Protein AF-I3E1L3-F1 (afdb_monomer_lite)

Structure (mmCIF, N/CA/C/O backbone):
data_AF-I3E1L3-F1
#
_entry.id   AF-I3E1L3-F1
#
loop_
_atom_site.group_PDB
_atom_site.id
_atom_site.type_symbol
_atom_site.label_atom_id
_atom_site.label_alt_id
_atom_site.label_comp_id
_atom_site.label_asym_id
_atom_site.label_entity_id
_atom_site.label_seq_id
_atom_site.pdbx_PDB_ins_code
_atom_site.Cartn_x
_atom_site.Cartn_y
_atom_site.Cartn_z
_atom_site.occupancy
_atom_site.B_iso_or_equiv
_atom_site.auth_seq_id
_atom_site.auth_comp_id
_atom_site.auth_asym_id
_atom_site.auth_atom_id
_atom_site.pdbx_PDB_model_num
ATOM 1 N N . MET A 1 1 ? -6.113 -7.782 14.029 1.00 62.53 1 MET A N 1
ATOM 2 C CA . MET A 1 1 ? -5.824 -7.284 12.668 1.00 62.53 1 MET A CA 1
ATOM 3 C C . MET A 1 1 ? -5.825 -8.498 11.772 1.00 62.53 1 MET A C 1
ATOM 5 O O . MET A 1 1 ? -4.903 -9.299 11.870 1.00 62.53 1 MET A O 1
ATOM 9 N N . ASP A 1 2 ? -6.876 -8.650 10.977 1.00 70.50 2 ASP A N 1
ATOM 10 C CA . ASP A 1 2 ? -7.052 -9.808 10.110 1.00 70.50 2 ASP A CA 1
ATOM 11 C C . ASP A 1 2 ? -6.865 -9.379 8.660 1.00 70.50 2 ASP A C 1
ATOM 13 O O . ASP A 1 2 ? -7.418 -8.378 8.204 1.00 70.50 2 ASP A O 1
ATOM 17 N N . VAL A 1 3 ? -6.020 -10.117 7.946 1.00 66.00 3 VAL A N 1
ATOM 18 C CA . VAL A 1 3 ? -5.737 -9.8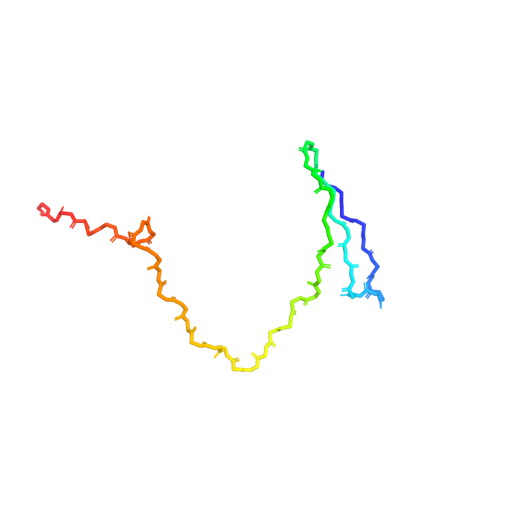84 6.532 1.00 66.00 3 VAL A CA 1
ATOM 19 C C . VAL A 1 3 ? -6.194 -11.117 5.775 1.00 66.00 3 VAL A C 1
ATOM 21 O O . VAL A 1 3 ? -5.519 -12.146 5.774 1.00 66.00 3 VAL A O 1
ATOM 24 N N . VAL A 1 4 ? -7.358 -11.020 5.142 1.00 70.88 4 VAL A N 1
ATOM 25 C CA . VAL A 1 4 ? -7.875 -12.066 4.258 1.00 70.88 4 VAL A CA 1
ATOM 26 C C . VAL A 1 4 ? -7.391 -11.762 2.847 1.00 70.88 4 VAL A C 1
ATOM 28 O O . VAL A 1 4 ? -7.771 -10.741 2.282 1.00 70.88 4 VAL A O 1
ATOM 31 N N . TYR A 1 5 ? -6.553 -12.628 2.277 1.00 69.06 5 TYR A N 1
ATOM 32 C CA . TYR A 1 5 ? -6.043 -12.447 0.920 1.00 69.06 5 TYR A CA 1
ATOM 33 C C . TYR A 1 5 ? -6.085 -13.739 0.104 1.00 69.06 5 TYR A C 1
ATOM 35 O O . TYR A 1 5 ? -5.877 -14.831 0.631 1.00 69.06 5 TYR A O 1
ATOM 43 N N . ASP A 1 6 ? -6.333 -13.590 -1.195 1.00 74.69 6 ASP A N 1
ATOM 44 C CA . ASP A 1 6 ? -6.217 -14.649 -2.193 1.00 74.69 6 ASP A CA 1
ATOM 45 C C . ASP A 1 6 ? -4.884 -14.482 -2.940 1.00 74.69 6 ASP A C 1
ATOM 47 O O . ASP A 1 6 ? -4.597 -13.427 -3.505 1.00 74.69 6 ASP A O 1
ATOM 51 N N . TYR A 1 7 ? -4.047 -15.520 -2.951 1.00 74.12 7 TYR A N 1
ATOM 52 C CA . TYR A 1 7 ? -2.775 -15.501 -3.680 1.00 74.12 7 TYR A CA 1
ATOM 53 C C . TYR A 1 7 ? -2.971 -15.434 -5.202 1.00 74.12 7 TYR A C 1
ATOM 55 O O . TYR A 1 7 ? -2.071 -14.972 -5.909 1.00 74.12 7 TYR A O 1
ATOM 63 N N . ALA A 1 8 ? -4.114 -15.903 -5.713 1.00 77.19 8 ALA A N 1
ATOM 64 C CA . ALA A 1 8 ? -4.447 -15.862 -7.132 1.00 77.19 8 ALA A CA 1
ATOM 65 C C . ALA A 1 8 ? -4.959 -14.479 -7.575 1.00 77.19 8 ALA A C 1
ATOM 67 O O . ALA A 1 8 ? -4.825 -14.138 -8.755 1.00 77.19 8 ALA A O 1
ATOM 68 N N . ASP A 1 9 ? -5.478 -13.663 -6.648 1.00 75.50 9 ASP A N 1
ATOM 69 C CA . ASP A 1 9 ? -5.965 -12.309 -6.921 1.00 75.50 9 ASP A CA 1
ATOM 70 C C . ASP A 1 9 ? -5.283 -11.248 -6.045 1.00 75.50 9 ASP A C 1
ATOM 72 O O . ASP A 1 9 ? -5.713 -10.900 -4.949 1.00 75.50 9 ASP A O 1
ATOM 76 N N . LEU A 1 10 ? -4.212 -10.670 -6.592 1.00 72.88 10 LEU A N 1
ATOM 77 C CA . LEU A 1 10 ? -3.457 -9.580 -5.969 1.00 72.88 10 LEU A CA 1
ATOM 78 C C . LEU A 1 10 ? -3.986 -8.183 -6.349 1.00 72.88 10 LEU A C 1
ATOM 80 O O . LEU A 1 10 ? -3.253 -7.202 -6.184 1.00 72.88 10 LEU A O 1
ATOM 84 N N . LYS A 1 11 ? -5.179 -8.056 -6.949 1.00 76.12 11 LYS A N 1
ATOM 85 C CA . LYS A 1 11 ? -5.666 -6.758 -7.453 1.00 76.12 11 LYS A CA 1
ATOM 86 C C . LYS A 1 11 ? -6.159 -5.840 -6.337 1.00 76.12 11 LYS A C 1
ATOM 88 O O . LYS A 1 11 ? -5.792 -4.661 -6.336 1.00 76.12 11 LYS A O 1
ATOM 93 N N . GLU A 1 12 ? -6.957 -6.363 -5.409 1.00 71.31 12 GLU A N 1
ATOM 94 C CA . GLU A 1 12 ? -7.552 -5.604 -4.303 1.00 71.31 12 GLU A CA 1
ATOM 95 C C . GLU A 1 12 ? -7.507 -6.406 -2.994 1.00 71.31 12 GLU A C 1
ATOM 97 O O . GLU A 1 12 ? -7.815 -7.593 -2.978 1.00 71.31 12 GLU A O 1
ATOM 102 N N . LEU A 1 13 ? -7.149 -5.739 -1.893 1.00 80.31 13 LEU A N 1
ATOM 103 C CA . LEU A 1 13 ? -7.169 -6.295 -0.536 1.00 80.31 13 LEU A CA 1
ATOM 104 C C . LEU A 1 13 ? -8.013 -5.390 0.367 1.00 80.31 13 LEU A C 1
ATOM 106 O O . LEU A 1 13 ? -7.879 -4.167 0.305 1.00 80.31 13 LEU A O 1
ATOM 110 N N . THR A 1 14 ? -8.856 -5.976 1.214 1.00 82.81 14 THR A N 1
ATOM 111 C CA . THR A 1 14 ? -9.606 -5.223 2.231 1.00 82.81 14 THR A CA 1
ATOM 112 C C . THR A 1 14 ? -8.881 -5.336 3.564 1.00 82.81 14 THR A C 1
ATOM 114 O O . THR A 1 14 ? -8.573 -6.442 4.000 1.00 82.81 14 THR A O 1
ATOM 117 N N . ILE A 1 15 ? -8.580 -4.194 4.184 1.00 82.00 15 ILE A N 1
ATOM 118 C CA . ILE A 1 15 ? -7.916 -4.136 5.489 1.00 82.00 15 ILE A CA 1
ATOM 119 C C . ILE A 1 15 ? -8.938 -3.702 6.535 1.00 82.00 15 ILE A C 1
ATOM 121 O O . ILE A 1 15 ? -9.555 -2.642 6.401 1.00 82.00 15 ILE A O 1
ATOM 125 N N . GLU A 1 16 ? -9.083 -4.521 7.574 1.00 84.12 16 GLU A N 1
ATOM 126 C CA . GLU A 1 16 ? -9.944 -4.267 8.724 1.00 84.12 16 GLU A CA 1
ATOM 127 C C . GLU A 1 16 ? -9.086 -4.076 9.978 1.00 84.12 16 GLU A C 1
ATOM 129 O O . GLU A 1 16 ? -8.202 -4.878 10.299 1.00 84.12 16 GLU A O 1
ATOM 134 N N . TYR A 1 17 ? -9.330 -2.973 10.677 1.00 82.25 17 TYR A N 1
ATOM 135 C CA . TYR A 1 17 ? -8.636 -2.620 11.905 1.00 82.25 17 TYR A CA 1
ATOM 136 C C . TYR A 1 17 ? -9.651 -2.009 12.870 1.00 82.25 17 TYR A C 1
ATOM 138 O O . TYR A 1 17 ? -10.481 -1.197 12.462 1.00 82.25 17 TYR A O 1
ATOM 146 N N . GLU A 1 18 ? -9.626 -2.450 14.127 1.00 82.44 18 GLU A N 1
ATOM 147 C CA . GLU A 1 18 ? -10.600 -2.027 15.136 1.00 82.44 18 GLU A CA 1
ATOM 148 C C . GLU A 1 18 ? -10.593 -0.505 15.283 1.00 82.44 18 GLU A C 1
ATOM 150 O O . GLU A 1 18 ? -9.538 0.116 15.247 1.00 82.44 18 GLU A O 1
ATOM 155 N N . GLU A 1 19 ? -11.783 0.086 15.415 1.00 86.44 19 GLU A N 1
ATOM 156 C CA . GLU A 1 19 ? -12.002 1.541 15.503 1.00 86.44 19 GLU A CA 1
ATOM 157 C C . GLU A 1 19 ? -11.662 2.353 14.234 1.00 86.44 19 GLU A C 1
ATOM 159 O O . GLU A 1 19 ? -11.757 3.581 14.246 1.00 86.44 19 GLU A O 1
ATOM 164 N N . HIS A 1 20 ? -11.344 1.704 13.107 1.00 81.75 20 HIS A N 1
ATOM 165 C CA . HIS A 1 20 ? -11.055 2.374 11.837 1.00 81.75 20 HIS A CA 1
ATOM 166 C C . HIS A 1 20 ? -11.940 1.872 10.690 1.00 81.75 20 HIS A C 1
ATOM 168 O O . HIS A 1 20 ? -12.275 0.694 10.585 1.00 81.75 20 HIS A O 1
ATOM 174 N N . THR A 1 21 ? -12.305 2.781 9.782 1.00 86.50 21 THR A N 1
ATOM 175 C CA . THR A 1 21 ? -13.041 2.425 8.564 1.00 86.50 21 THR A CA 1
ATOM 176 C C . THR A 1 21 ? -12.200 1.492 7.701 1.00 86.50 21 THR 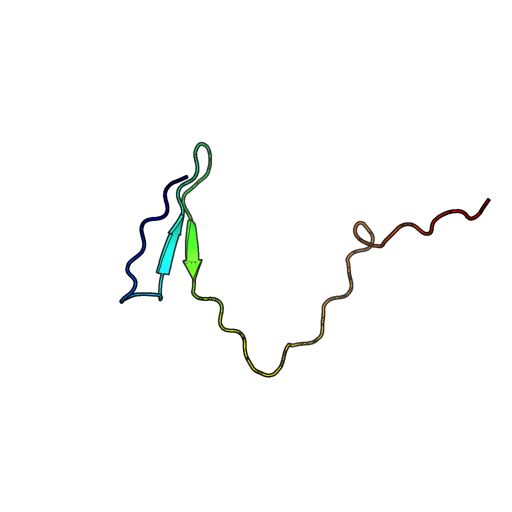A C 1
ATOM 178 O O . THR A 1 21 ? -11.034 1.785 7.421 1.00 86.50 21 THR A O 1
ATOM 181 N N . SER A 1 22 ? -12.804 0.396 7.238 1.00 85.94 22 SER A N 1
ATOM 182 C CA . SER A 1 22 ? -12.150 -0.504 6.296 1.00 85.94 22 SER A CA 1
ATOM 183 C C . SER A 1 22 ? -11.762 0.239 5.020 1.00 85.94 22 SER A C 1
ATOM 185 O O . SER A 1 22 ? -12.473 1.125 4.534 1.00 85.94 22 SER A O 1
ATOM 187 N N . PHE A 1 23 ? -10.602 -0.105 4.469 1.00 83.50 23 PHE A N 1
ATOM 188 C CA . PHE A 1 23 ? -10.108 0.531 3.255 1.00 83.50 23 PHE A CA 1
ATOM 189 C C . PHE A 1 23 ? -9.561 -0.495 2.271 1.00 83.50 23 PHE A C 1
ATOM 191 O O . PHE A 1 23 ? -9.045 -1.552 2.642 1.00 83.50 23 PHE A O 1
ATOM 198 N N . LYS A 1 24 ? -9.699 -0.162 0.98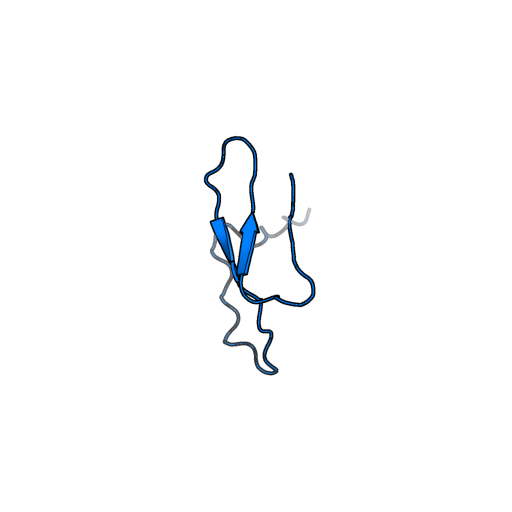4 1.00 83.88 24 LYS A N 1
ATOM 199 C CA . LYS A 1 24 ? -9.188 -0.972 -0.119 1.00 83.88 24 LYS A CA 1
ATOM 200 C C . LYS A 1 24 ? -7.730 -0.627 -0.389 1.00 83.88 24 LYS A C 1
ATOM 202 O O . LYS A 1 24 ? -7.418 0.504 -0.769 1.00 83.88 24 LYS A O 1
ATOM 207 N N . ALA A 1 25 ? -6.853 -1.611 -0.258 1.00 82.06 25 ALA A N 1
ATOM 208 C CA . ALA A 1 25 ? -5.476 -1.537 -0.714 1.00 82.06 25 ALA A CA 1
ATOM 209 C C . ALA A 1 25 ? -5.363 -2.036 -2.163 1.00 82.06 25 ALA A C 1
ATOM 211 O O . ALA A 1 25 ? -6.069 -2.953 -2.585 1.00 82.06 25 ALA A O 1
ATOM 212 N N . ARG A 1 26 ? -4.458 -1.419 -2.928 1.00 81.62 26 ARG A N 1
ATOM 213 C CA . ARG A 1 26 ? -4.135 -1.799 -4.310 1.00 81.62 26 ARG A CA 1
ATOM 214 C C . ARG A 1 26 ? -2.698 -2.289 -4.387 1.00 81.62 26 ARG A C 1
ATOM 216 O O . ARG A 1 26 ? -1.851 -1.846 -3.610 1.00 81.62 26 ARG A O 1
ATOM 223 N N . LYS A 1 27 ? -2.414 -3.142 -5.371 1.00 81.25 27 LYS A N 1
ATOM 224 C CA . LYS A 1 27 ? -1.054 -3.614 -5.646 1.00 81.25 27 LYS A CA 1
ATOM 225 C C . LYS A 1 27 ? -0.090 -2.444 -5.849 1.00 81.25 27 LYS A C 1
ATOM 227 O O . LYS A 1 27 ? -0.291 -1.613 -6.736 1.00 81.25 27 LYS A O 1
ATOM 232 N N . LEU A 1 28 ? 0.992 -2.429 -5.074 1.00 81.62 28 LEU A N 1
ATOM 233 C CA . LEU A 1 28 ? 2.120 -1.543 -5.329 1.00 81.62 28 LEU A CA 1
ATOM 234 C C . LEU A 1 28 ? 2.822 -2.000 -6.612 1.00 81.62 28 LEU A C 1
ATOM 236 O O . LEU A 1 28 ? 3.338 -3.115 -6.689 1.00 81.62 28 LEU A O 1
ATOM 240 N N . VAL A 1 29 ? 2.840 -1.136 -7.623 1.00 78.38 29 VAL A N 1
ATOM 241 C CA . VAL A 1 29 ? 3.615 -1.349 -8.848 1.00 78.38 29 VAL A CA 1
ATOM 242 C C . VAL A 1 29 ? 4.889 -0.522 -8.736 1.00 78.38 29 VAL A C 1
ATOM 244 O O . VAL A 1 29 ? 4.851 0.701 -8.842 1.00 78.38 29 VAL A O 1
ATOM 247 N N . ILE A 1 30 ? 6.015 -1.192 -8.495 1.00 79.75 30 ILE A N 1
ATOM 248 C CA . ILE A 1 30 ? 7.339 -0.565 -8.513 1.00 79.75 30 ILE A CA 1
ATOM 249 C C . ILE A 1 30 ? 7.856 -0.647 -9.952 1.00 79.75 30 ILE A C 1
ATOM 251 O O . ILE A 1 30 ? 8.114 -1.737 -10.456 1.00 79.75 30 ILE A O 1
ATOM 255 N N . GLY A 1 31 ? 7.948 0.496 -10.633 1.00 77.62 31 GLY A N 1
ATOM 256 C CA . GLY A 1 31 ? 8.570 0.597 -11.957 1.00 77.62 31 GLY A 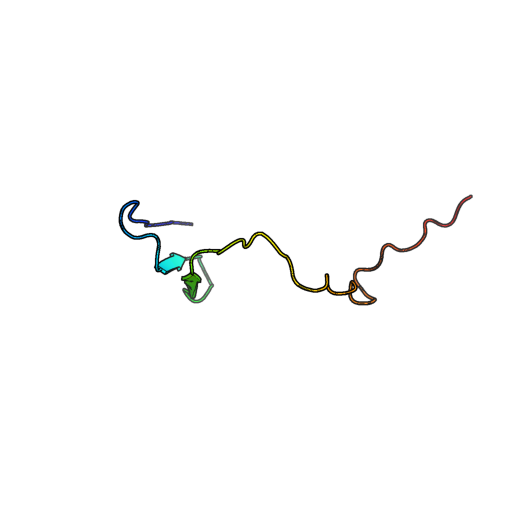CA 1
ATOM 257 C C . GLY A 1 31 ? 10.087 0.798 -11.868 1.00 77.62 31 GLY A C 1
ATOM 258 O O . GLY A 1 31 ? 10.605 1.182 -10.824 1.00 77.62 31 GLY A O 1
ATOM 259 N N . GLU A 1 32 ? 10.803 0.599 -12.978 1.00 79.06 32 GLU A N 1
ATOM 260 C CA . GLU A 1 32 ? 12.271 0.758 -13.040 1.00 79.06 32 GLU A CA 1
ATOM 261 C C . GLU A 1 32 ? 12.752 2.197 -12.805 1.00 79.06 32 GLU A C 1
ATOM 263 O O . GLU A 1 32 ? 13.892 2.428 -12.405 1.00 79.06 32 GLU A O 1
ATOM 268 N N . ARG A 1 33 ? 11.890 3.185 -13.066 1.00 71.38 33 ARG A N 1
ATOM 269 C CA . ARG A 1 33 ? 12.186 4.602 -12.858 1.00 71.38 33 ARG A CA 1
ATOM 270 C C . ARG A 1 33 ? 11.251 5.159 -11.801 1.00 71.38 33 ARG A C 1
ATOM 272 O O . ARG A 1 33 ? 10.037 5.182 -11.986 1.00 71.38 33 ARG A O 1
ATOM 279 N N . VAL A 1 34 ? 11.831 5.661 -10.719 1.00 72.81 34 VAL A N 1
ATOM 280 C CA . VAL A 1 34 ? 11.107 6.487 -9.754 1.00 72.81 34 VAL A CA 1
ATOM 281 C C . VAL A 1 34 ? 10.988 7.913 -10.299 1.00 72.81 34 VAL A C 1
ATOM 283 O O . VAL A 1 34 ? 11.890 8.408 -10.980 1.00 72.81 34 VAL A O 1
ATOM 286 N N . GLY A 1 35 ? 9.859 8.574 -10.030 1.00 74.12 35 GLY A N 1
ATOM 287 C CA . GLY A 1 35 ? 9.713 10.012 -10.273 1.00 74.12 35 GLY A CA 1
ATOM 288 C C . GLY A 1 35 ? 10.687 10.832 -9.416 1.00 74.12 35 GLY A C 1
ATOM 289 O O . GLY A 1 35 ? 11.480 10.284 -8.648 1.00 74.12 35 GLY A O 1
ATOM 290 N N . LYS A 1 36 ? 10.634 12.166 -9.517 1.00 78.88 36 LYS A N 1
ATOM 291 C CA . LYS A 1 36 ? 11.460 13.029 -8.660 1.00 78.88 36 LYS A CA 1
ATOM 292 C C . LYS A 1 36 ? 11.117 12.754 -7.195 1.00 78.88 36 LYS A C 1
ATOM 294 O O . LYS A 1 36 ? 9.958 12.879 -6.807 1.00 78.88 36 LYS A O 1
ATOM 299 N N . TRP A 1 37 ? 12.125 12.398 -6.402 1.00 79.12 37 TRP A N 1
ATOM 300 C CA . TRP A 1 37 ? 11.959 12.240 -4.962 1.00 79.12 37 TRP A CA 1
ATOM 301 C C . TRP A 1 37 ? 11.438 13.557 -4.369 1.00 79.12 37 TRP A C 1
ATOM 303 O O . TRP A 1 37 ? 12.040 14.609 -4.628 1.00 79.12 37 TRP A O 1
ATOM 313 N N . PRO A 1 38 ? 10.312 13.542 -3.637 1.00 81.31 38 PRO A N 1
ATOM 314 C CA . PRO A 1 38 ? 9.817 14.744 -2.992 1.00 81.31 38 PRO A CA 1
ATOM 315 C C . PRO A 1 38 ? 10.833 15.210 -1.947 1.00 81.31 38 PRO A C 1
ATOM 317 O O . PRO A 1 38 ? 11.447 14.403 -1.250 1.00 81.31 38 PRO A O 1
ATOM 320 N N . LEU A 1 39 ? 11.015 16.527 -1.849 1.00 84.69 39 LEU A N 1
ATOM 321 C CA . LEU A 1 39 ? 11.751 17.107 -0.732 1.00 84.69 39 LEU A CA 1
ATOM 322 C C . LEU A 1 39 ? 10.958 16.849 0.549 1.00 84.69 39 LEU A C 1
ATOM 324 O O . LEU A 1 39 ? 9.728 16.948 0.548 1.00 84.69 39 LEU A O 1
ATOM 328 N N . LEU A 1 40 ? 11.664 16.522 1.631 1.00 84.75 40 LEU A N 1
ATOM 329 C CA . LEU A 1 40 ? 11.031 16.376 2.934 1.00 84.75 40 LEU A CA 1
ATOM 330 C C . LEU A 1 40 ? 10.374 17.708 3.329 1.00 84.75 40 LEU A C 1
ATOM 332 O O . LEU A 1 40 ? 10.988 18.765 3.150 1.00 84.75 40 LEU A O 1
ATOM 336 N N . PRO A 1 41 ? 9.137 17.684 3.851 1.00 86.50 41 PRO A N 1
ATOM 337 C CA . PRO A 1 41 ? 8.521 18.887 4.384 1.00 86.50 41 PRO A CA 1
ATOM 338 C C . PRO A 1 41 ? 9.335 19.409 5.587 1.00 86.50 41 PRO A C 1
ATOM 340 O O . PRO A 1 41 ? 10.013 18.620 6.251 1.00 86.50 41 PRO A O 1
ATOM 343 N N . PRO A 1 42 ? 9.285 20.722 5.893 1.00 81.94 42 PRO A N 1
ATOM 344 C CA . PRO A 1 42 ? 10.187 21.352 6.865 1.00 81.94 42 PRO A CA 1
ATOM 345 C C . PRO A 1 42 ? 10.161 20.719 8.259 1.00 81.94 42 PRO A C 1
ATOM 347 O O . PRO A 1 42 ? 11.181 20.659 8.935 1.00 81.94 42 PRO A O 1
ATOM 350 N N . ASN A 1 43 ? 9.001 20.209 8.670 1.00 83.12 43 ASN A N 1
ATOM 351 C CA . ASN A 1 43 ? 8.782 19.545 9.954 1.00 83.12 43 ASN A CA 1
ATOM 352 C C . ASN A 1 43 ? 9.345 18.113 10.030 1.00 83.12 43 ASN A C 1
ATOM 354 O O . ASN A 1 43 ? 9.287 17.506 11.094 1.00 83.12 43 ASN A O 1
ATOM 358 N N . LEU A 1 44 ? 9.836 17.560 8.917 1.00 81.00 44 LEU A N 1
ATOM 359 C CA . LEU A 1 44 ? 10.484 16.245 8.836 1.00 81.00 44 LEU A CA 1
ATOM 360 C C . LEU A 1 44 ? 11.976 16.353 8.487 1.00 81.00 44 LEU A C 1
ATOM 362 O O . LEU A 1 44 ? 12.632 15.334 8.270 1.00 81.00 44 LEU A O 1
ATOM 366 N N . LEU A 1 45 ? 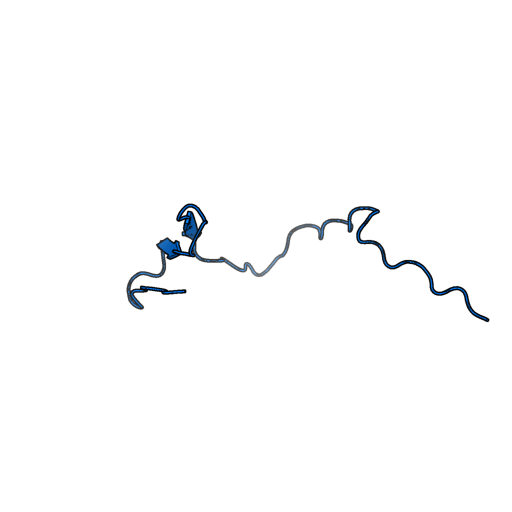12.518 17.571 8.404 1.00 83.06 45 LEU A N 1
ATOM 367 C CA . LEU A 1 45 ? 13.954 17.773 8.265 1.00 83.06 45 LEU A CA 1
ATOM 368 C C . LEU A 1 45 ? 14.634 17.424 9.590 1.00 83.06 45 LEU A C 1
ATOM 370 O O . LEU A 1 45 ? 14.167 17.811 10.659 1.00 83.06 45 LEU A O 1
ATOM 374 N N . ALA A 1 46 ? 15.748 16.696 9.515 1.00 79.69 46 ALA A N 1
ATOM 375 C CA . ALA A 1 46 ? 16.569 16.443 10.688 1.00 79.69 46 ALA A CA 1
ATOM 376 C C . ALA A 1 46 ? 17.026 17.784 11.273 1.00 79.69 46 ALA A C 1
ATOM 378 O O . ALA A 1 46 ? 17.613 18.609 10.568 1.00 79.69 46 ALA A O 1
ATOM 379 N N . GLN A 1 47 ? 16.752 18.002 12.557 1.00 75.25 47 GLN A N 1
ATOM 380 C CA . GLN A 1 47 ? 17.313 19.137 13.268 1.00 75.25 47 GLN A CA 1
ATOM 381 C C . GLN A 1 47 ? 18.820 18.904 13.386 1.00 75.25 47 GLN A C 1
ATOM 383 O O . GLN A 1 47 ? 19.253 17.825 13.797 1.00 75.25 47 GLN A O 1
ATOM 388 N N . ALA A 1 48 ? 19.616 19.886 12.959 1.00 75.38 48 ALA A N 1
ATOM 389 C CA . ALA A 1 48 ? 21.059 19.820 13.119 1.00 75.38 48 ALA A CA 1
ATOM 390 C C . ALA A 1 48 ? 21.376 19.597 14.605 1.00 75.38 48 ALA A C 1
ATOM 392 O O . ALA A 1 48 ? 20.804 20.264 15.466 1.00 75.38 48 ALA A O 1
ATOM 393 N N . ALA A 1 49 ? 22.242 18.628 14.901 1.00 75.31 49 ALA A N 1
ATOM 394 C CA . ALA A 1 49 ? 22.746 18.464 16.252 1.00 75.31 49 ALA A CA 1
ATOM 395 C C . ALA A 1 49 ? 23.646 19.665 16.561 1.00 75.31 49 ALA A C 1
ATOM 397 O O . ALA A 1 49 ? 24.624 19.891 15.844 1.00 75.31 49 ALA A O 1
ATOM 398 N N . ASP A 1 50 ? 23.316 20.427 17.601 1.00 67.06 50 ASP A N 1
ATOM 399 C CA . ASP A 1 50 ? 24.212 21.455 18.118 1.00 67.06 50 ASP A CA 1
ATOM 400 C C . ASP A 1 50 ? 25.452 20.746 18.677 1.00 67.06 50 ASP A C 1
ATOM 402 O O . ASP A 1 50 ? 25.399 20.063 19.702 1.00 67.06 50 ASP A O 1
ATOM 406 N N . GLY A 1 51 ? 26.561 20.831 17.942 1.00 68.12 51 GLY A N 1
ATOM 407 C CA . GLY A 1 51 ? 27.846 20.310 18.391 1.00 68.12 51 GLY A CA 1
ATOM 408 C C . GLY A 1 51 ? 28.294 21.067 19.640 1.00 68.12 51 GLY A C 1
ATOM 409 O O . GLY A 1 51 ? 28.416 22.290 19.596 1.00 68.12 51 GLY A O 1
ATOM 410 N N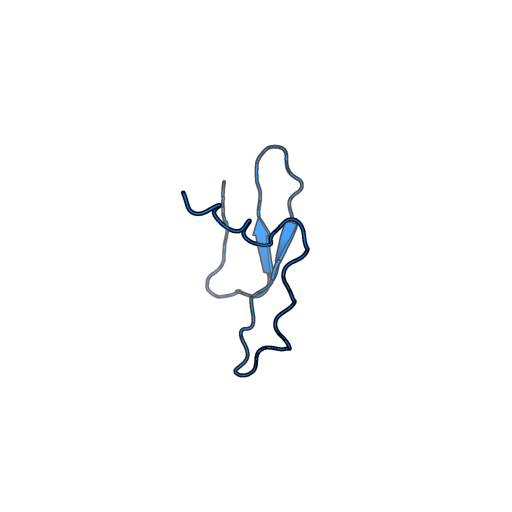 . SER A 1 52 ? 28.504 20.342 20.741 1.00 50.56 52 SER A N 1
ATOM 411 C CA . SER A 1 52 ? 29.188 20.838 21.946 1.00 50.56 52 SER A CA 1
ATOM 412 C C . SER A 1 52 ? 30.682 20.555 21.876 1.00 50.56 52 SER A C 1
ATOM 414 O O . SER A 1 52 ? 31.039 19.465 21.372 1.00 50.56 52 SER A O 1
#

Foldseek 3Di:
DDWDDDPVDQAWTWDDDPPDDIDIDGDDDDDPDDDPDDDDDPVPDDDDPPDD

Secondary structure (DSSP, 8-state):
-EE---SS--SEEEEEETTEEEEEEE-----SS--PPPPPPGGGSPPPP---

pLDDT: mean 77.66, std 6.89, range [50.56, 86.5]

Radius of gyration: 18.78 Å; chains: 1; bounding box: 42×37×35 Å

Organism: NCBI:txid997296

Sequence (52 aa):
MDVVYDYADLKELTIEYEEHTSFKARKLVIGERVGKWPLLPPNLLAQAADGS